Protein AF-A0A258M5S5-F1 (afdb_monomer_lite)

Structure (m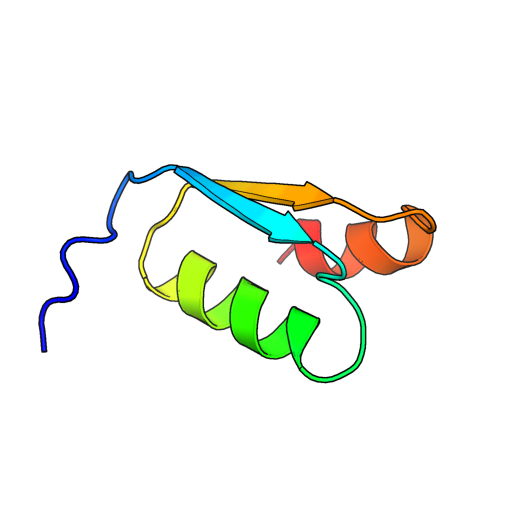mCIF, N/CA/C/O backbone):
data_AF-A0A258M5S5-F1
#
_entry.id   AF-A0A258M5S5-F1
#
loop_
_atom_site.group_PDB
_atom_site.id
_atom_site.type_symbol
_atom_site.label_atom_id
_atom_site.label_alt_id
_atom_site.label_comp_id
_atom_site.label_asym_id
_atom_site.label_entity_id
_atom_site.label_seq_id
_atom_site.pdbx_PDB_ins_code
_atom_site.Cartn_x
_atom_site.Cartn_y
_atom_site.Cartn_z
_atom_site.occupancy
_atom_site.B_iso_or_equiv
_atom_site.auth_seq_id
_atom_site.auth_comp_id
_atom_site.auth_asym_id
_atom_site.auth_atom_id
_atom_site.pdbx_PDB_model_num
ATOM 1 N N . MET A 1 1 ? 1.703 -1.860 21.302 1.00 77.75 1 MET A N 1
ATOM 2 C CA . MET A 1 1 ? 1.586 -0.391 21.205 1.00 77.75 1 MET A CA 1
ATOM 3 C C . MET A 1 1 ? 0.398 -0.104 20.305 1.00 77.75 1 MET A C 1
ATOM 5 O O . MET A 1 1 ? 0.366 -0.676 19.223 1.00 77.75 1 MET A O 1
ATOM 9 N N . ASP A 1 2 ? -0.576 0.688 20.744 1.00 88.56 2 ASP A N 1
ATOM 10 C CA . ASP A 1 2 ? -1.649 1.156 19.857 1.00 88.56 2 ASP A CA 1
ATOM 11 C C . ASP A 1 2 ? -1.129 2.343 19.033 1.00 88.56 2 ASP A C 1
ATOM 13 O O . ASP A 1 2 ? -0.594 3.296 19.599 1.00 88.56 2 ASP A O 1
ATOM 17 N N . LEU A 1 3 ? -1.222 2.249 17.705 1.00 94.25 3 LEU A N 1
ATOM 18 C CA . LEU A 1 3 ? -0.751 3.278 16.772 1.00 94.25 3 LEU A CA 1
ATOM 19 C C . LEU A 1 3 ? -1.868 4.233 16.328 1.00 94.25 3 LEU A C 1
ATOM 21 O O . LEU A 1 3 ? -1.584 5.201 15.628 1.00 94.25 3 LEU A O 1
ATOM 25 N N . MET A 1 4 ? -3.129 3.978 16.706 1.00 95.88 4 MET A N 1
ATOM 26 C CA . MET A 1 4 ? -4.288 4.805 16.331 1.00 95.88 4 MET A CA 1
ATOM 27 C C . MET A 1 4 ? -4.452 4.983 14.803 1.00 95.88 4 MET A C 1
ATOM 29 O O . MET A 1 4 ? -4.887 6.030 14.315 1.00 95.88 4 MET A O 1
ATOM 33 N N . LEU A 1 5 ? -4.078 3.951 14.038 1.00 97.19 5 LEU A N 1
ATOM 34 C CA . LEU A 1 5 ? -4.071 3.945 12.569 1.00 97.19 5 LEU A CA 1
ATOM 35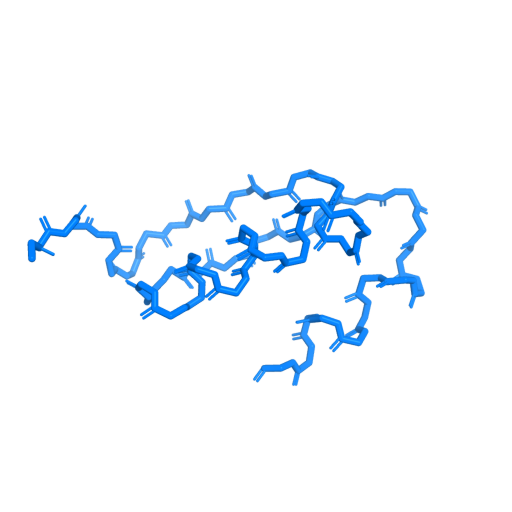 C C . LEU A 1 5 ? -5.300 3.278 11.939 1.00 97.19 5 LEU A C 1
ATOM 37 O O . LEU A 1 5 ? -5.543 3.444 10.742 1.00 97.19 5 LEU A O 1
ATOM 41 N N . LYS A 1 6 ? -6.094 2.557 12.733 1.00 97.75 6 LYS A N 1
ATOM 42 C CA . LYS A 1 6 ? -7.304 1.889 12.257 1.00 97.75 6 LYS A CA 1
ATOM 43 C C . LYS A 1 6 ? -8.254 2.893 11.590 1.00 97.75 6 LYS A C 1
ATOM 45 O O . LYS A 1 6 ? -8.448 3.998 12.094 1.00 97.75 6 LYS A O 1
ATOM 50 N N . ASP A 1 7 ? -8.804 2.511 10.440 1.00 97.69 7 ASP A N 1
ATOM 51 C CA . ASP A 1 7 ? -9.736 3.288 9.611 1.00 97.69 7 ASP A CA 1
ATOM 52 C C . ASP A 1 7 ? -9.173 4.605 9.034 1.00 97.69 7 ASP A C 1
ATOM 54 O O . ASP A 1 7 ? -9.867 5.321 8.304 1.00 97.69 7 ASP A O 1
ATOM 58 N N . ARG A 1 8 ? -7.893 4.924 9.281 1.00 98.25 8 ARG A N 1
ATOM 59 C CA . ARG A 1 8 ? -7.205 6.048 8.633 1.00 98.25 8 ARG A CA 1
ATOM 60 C C . ARG A 1 8 ? -6.905 5.729 7.173 1.00 98.25 8 ARG A C 1
ATOM 62 O O . ARG A 1 8 ? -6.697 4.576 6.806 1.00 98.25 8 ARG A O 1
ATOM 69 N N . VAL A 1 9 ? -6.835 6.769 6.344 1.00 98.25 9 VAL A N 1
ATOM 70 C CA . VAL A 1 9 ? -6.393 6.650 4.950 1.00 98.25 9 VAL A CA 1
ATOM 71 C C . VAL A 1 9 ? -4.890 6.909 4.873 1.00 98.25 9 VAL A C 1
ATOM 73 O O . VAL A 1 9 ? -4.434 7.960 5.321 1.00 98.25 9 VAL A O 1
ATOM 76 N N . ALA A 1 10 ? -4.135 5.981 4.287 1.00 98.25 10 ALA A N 1
ATOM 77 C CA . ALA A 1 10 ? -2.706 6.131 4.025 1.00 98.25 10 ALA A CA 1
ATOM 78 C C . ALA A 1 10 ? -2.433 6.112 2.516 1.00 98.25 10 ALA A C 1
ATOM 80 O O . ALA A 1 10 ? -2.874 5.212 1.800 1.00 98.25 10 ALA A O 1
ATOM 81 N N . VAL A 1 11 ? -1.694 7.111 2.033 1.00 98.31 11 VAL A N 1
ATOM 82 C CA . VAL A 1 11 ? -1.256 7.202 0.636 1.00 98.31 11 VAL A CA 1
ATOM 83 C C . VAL A 1 11 ? 0.206 6.781 0.568 1.00 98.31 11 VAL A C 1
ATOM 85 O O . VAL A 1 11 ? 1.057 7.419 1.183 1.00 98.31 11 VAL A O 1
ATOM 88 N N . ILE A 1 12 ? 0.497 5.708 -0.164 1.00 97.88 12 ILE A N 1
ATOM 89 C CA . ILE A 1 12 ? 1.833 5.107 -0.223 1.00 97.88 12 ILE A CA 1
ATOM 90 C C . ILE A 1 12 ? 2.358 5.197 -1.651 1.00 97.88 12 ILE A C 1
ATOM 92 O O . ILE A 1 12 ? 1.784 4.624 -2.577 1.00 97.88 12 ILE A O 1
ATOM 96 N N . THR A 1 13 ? 3.471 5.908 -1.829 1.00 97.69 13 THR A N 1
ATOM 97 C CA . THR A 1 13 ? 4.182 5.989 -3.107 1.00 97.69 13 THR A CA 1
ATOM 98 C C . THR A 1 13 ? 5.256 4.905 -3.202 1.00 97.69 13 THR A C 1
ATOM 100 O O . THR A 1 13 ? 5.863 4.521 -2.205 1.00 97.69 13 THR A O 1
ATOM 103 N N . GLY A 1 14 ? 5.482 4.374 -4.407 1.00 97.38 14 GLY A N 1
ATOM 104 C CA . GLY A 1 14 ? 6.401 3.246 -4.614 1.00 97.38 14 GLY A CA 1
ATOM 105 C C . GLY A 1 14 ? 6.053 1.982 -3.804 1.00 97.38 14 GLY A C 1
ATOM 106 O O . GLY A 1 14 ? 6.954 1.394 -3.213 1.00 97.38 14 GLY A O 1
ATOM 107 N N . PRO A 1 15 ? 4.786 1.527 -3.774 1.00 98.00 15 PRO A N 1
ATOM 108 C CA . PRO A 1 15 ? 4.288 0.564 -2.785 1.00 98.00 15 PRO A CA 1
ATOM 109 C C . PRO A 1 15 ? 4.678 -0.898 -3.059 1.00 98.00 15 PRO A C 1
ATOM 111 O O . PRO A 1 15 ? 4.429 -1.758 -2.228 1.00 98.00 15 PRO A O 1
ATOM 114 N N . ALA A 1 16 ? 5.274 -1.201 -4.214 1.00 97.19 16 ALA A N 1
ATOM 115 C CA . ALA A 1 16 ? 5.406 -2.577 -4.702 1.00 97.19 16 ALA A CA 1
ATOM 116 C C . ALA A 1 16 ? 6.809 -3.192 -4.584 1.00 97.19 16 ALA A C 1
ATOM 118 O O . ALA A 1 16 ? 6.955 -4.410 -4.557 1.00 97.19 16 ALA A O 1
ATOM 119 N N . LYS A 1 17 ? 7.864 -2.369 -4.576 1.00 93.94 17 LYS A N 1
ATOM 120 C CA . LYS A 1 17 ? 9.261 -2.822 -4.710 1.00 93.94 17 LYS A CA 1
ATOM 121 C C . LYS A 1 17 ? 10.094 -2.340 -3.520 1.00 93.94 17 LYS A C 1
ATOM 123 O O . LYS A 1 17 ? 9.780 -1.321 -2.904 1.00 93.94 17 LYS A O 1
ATOM 128 N N . GLY A 1 18 ? 11.174 -3.058 -3.207 1.00 93.56 18 GLY A N 1
ATOM 129 C CA . GLY A 1 18 ? 12.057 -2.725 -2.084 1.00 93.56 18 GLY A CA 1
ATOM 130 C C . GLY A 1 18 ? 11.296 -2.639 -0.757 1.00 93.56 18 GLY A C 1
ATOM 131 O O . GLY A 1 18 ? 10.507 -3.523 -0.433 1.00 93.56 18 GLY A O 1
ATOM 132 N N . MET A 1 19 ? 11.502 -1.554 -0.004 1.00 96.62 19 MET A N 1
ATOM 133 C CA . MET A 1 19 ? 10.825 -1.333 1.284 1.00 96.62 19 MET A CA 1
ATOM 134 C C . MET A 1 19 ? 9.324 -1.039 1.154 1.00 96.62 19 MET A C 1
ATOM 136 O O . MET A 1 19 ? 8.584 -1.241 2.116 1.00 96.62 19 MET A O 1
ATOM 140 N N . GLY A 1 20 ? 8.859 -0.576 -0.012 1.00 97.25 20 GLY A N 1
ATOM 141 C CA . GLY A 1 20 ? 7.474 -0.140 -0.198 1.00 97.25 20 GLY A CA 1
ATOM 142 C C . GLY A 1 20 ? 6.449 -1.245 0.046 1.00 97.25 20 GLY A C 1
ATOM 143 O O . GLY A 1 20 ? 5.415 -0.989 0.661 1.00 97.25 20 GLY A O 1
ATOM 144 N N . ALA A 1 21 ? 6.770 -2.482 -0.346 1.00 97.38 21 ALA A N 1
ATOM 145 C CA . ALA A 1 21 ? 5.893 -3.632 -0.123 1.00 97.38 21 ALA A CA 1
ATOM 146 C C . ALA A 1 21 ? 5.726 -3.930 1.373 1.00 97.38 21 ALA A C 1
ATOM 148 O O . ALA A 1 21 ? 4.613 -4.126 1.858 1.00 97.38 21 ALA A O 1
ATOM 149 N N . SER A 1 22 ? 6.823 -3.894 2.132 1.00 97.88 22 SER A N 1
ATOM 150 C CA . SER A 1 22 ? 6.786 -4.103 3.582 1.00 97.88 22 SER A CA 1
ATOM 151 C C . SER A 1 22 ? 6.025 -2.992 4.305 1.00 97.88 22 SER A C 1
ATOM 153 O O . SER A 1 22 ? 5.254 -3.277 5.217 1.00 97.88 22 SER A O 1
ATOM 155 N N . ILE A 1 23 ? 6.193 -1.735 3.880 1.00 97.88 23 ILE A N 1
ATOM 156 C CA . ILE A 1 23 ? 5.448 -0.595 4.436 1.00 97.88 23 ILE A CA 1
ATOM 157 C C . ILE A 1 23 ? 3.951 -0.748 4.151 1.00 97.88 23 ILE A C 1
ATOM 159 O O . ILE A 1 23 ? 3.141 -0.617 5.064 1.00 97.88 23 ILE A O 1
ATOM 163 N N . THR A 1 24 ? 3.584 -1.086 2.914 1.00 98.25 24 THR A N 1
ATOM 164 C CA . THR A 1 24 ? 2.187 -1.303 2.511 1.00 98.25 24 THR A CA 1
ATOM 165 C C . THR A 1 24 ? 1.509 -2.343 3.397 1.00 98.25 24 THR A C 1
ATOM 167 O O . THR A 1 24 ? 0.476 -2.057 4.002 1.00 98.25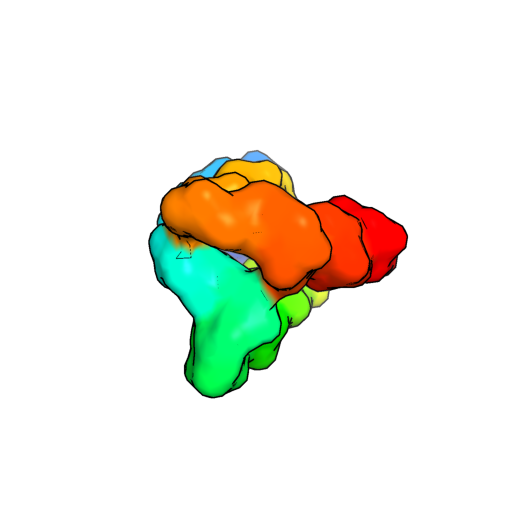 24 THR A O 1
ATOM 170 N N . ARG A 1 25 ? 2.147 -3.505 3.578 1.00 97.69 25 ARG A N 1
ATOM 171 C CA . ARG A 1 25 ? 1.637 -4.580 4.442 1.00 97.69 25 ARG A CA 1
ATOM 172 C C . ARG A 1 25 ? 1.528 -4.163 5.905 1.00 97.69 25 ARG A C 1
ATOM 174 O O . ARG A 1 25 ? 0.555 -4.514 6.563 1.00 97.69 25 ARG A O 1
ATOM 181 N N . ALA A 1 26 ? 2.485 -3.390 6.417 1.00 97.44 26 ALA A N 1
ATOM 182 C CA . ALA A 1 26 ? 2.441 -2.913 7.797 1.00 97.44 26 ALA A CA 1
ATOM 183 C C . ALA A 1 26 ? 1.250 -1.971 8.048 1.00 97.44 26 ALA A C 1
ATOM 185 O O . ALA A 1 26 ? 0.562 -2.107 9.059 1.00 97.44 26 ALA A O 1
ATOM 186 N N . PHE A 1 27 ? 0.964 -1.053 7.120 1.00 97.94 27 PHE A N 1
ATOM 187 C CA . PHE A 1 27 ? -0.196 -0.161 7.226 1.00 97.94 2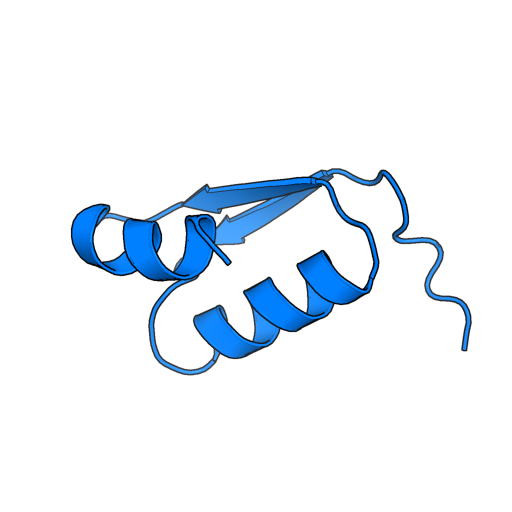7 PHE A CA 1
ATOM 188 C C . PHE A 1 27 ? -1.525 -0.897 6.999 1.00 97.94 27 PHE A C 1
ATOM 190 O O . PHE A 1 27 ? -2.500 -0.604 7.692 1.00 97.94 27 PHE A O 1
ATOM 197 N N . ALA A 1 28 ? -1.565 -1.882 6.094 1.00 97.56 28 ALA A N 1
ATOM 198 C CA . ALA A 1 28 ? -2.724 -2.762 5.930 1.00 97.56 28 ALA A CA 1
ATOM 199 C C . ALA A 1 28 ? -3.023 -3.529 7.229 1.00 97.56 28 ALA A C 1
ATOM 201 O O . ALA A 1 28 ? -4.141 -3.479 7.737 1.00 97.56 28 ALA A O 1
ATOM 202 N N . ALA A 1 29 ? -2.003 -4.155 7.829 1.00 97.06 29 ALA A N 1
ATOM 203 C CA . ALA A 1 29 ? -2.122 -4.875 9.097 1.00 97.06 29 ALA A CA 1
ATOM 204 C C . ALA A 1 29 ? -2.522 -3.962 10.271 1.00 97.06 29 ALA A C 1
ATOM 206 O O . ALA A 1 29 ? -3.180 -4.409 11.209 1.00 97.06 29 ALA A O 1
ATOM 207 N N . ALA A 1 30 ? -2.170 -2.674 10.211 1.00 97.12 30 ALA A N 1
ATOM 208 C CA . ALA A 1 30 ? -2.613 -1.666 11.173 1.00 97.12 30 ALA A CA 1
ATOM 209 C C . ALA A 1 30 ? -4.077 -1.208 10.970 1.00 97.12 30 ALA A C 1
ATOM 211 O O . ALA A 1 30 ? -4.573 -0.389 11.747 1.00 97.12 30 ALA A O 1
ATOM 212 N N . GLY A 1 31 ? -4.780 -1.731 9.958 1.00 97.06 31 GLY A N 1
ATOM 213 C CA . GLY A 1 31 ? -6.187 -1.442 9.679 1.00 97.06 31 GLY A CA 1
ATOM 214 C C . GLY A 1 31 ? -6.421 -0.151 8.895 1.00 97.06 31 GLY A C 1
ATOM 215 O O . GLY A 1 31 ? -7.514 0.412 8.967 1.00 97.06 31 GLY A O 1
ATOM 216 N N . CYS A 1 32 ? -5.411 0.356 8.184 1.00 98.38 32 CYS A N 1
ATOM 217 C CA . CYS A 1 32 ? -5.583 1.515 7.315 1.00 98.38 32 CYS A CA 1
ATOM 218 C C . CYS A 1 32 ? -6.307 1.156 6.011 1.00 98.38 32 CYS A C 1
ATOM 220 O O . CYS A 1 32 ? -6.160 0.069 5.458 1.00 98.38 32 CYS A O 1
ATOM 222 N N . ARG A 1 33 ? -7.000 2.145 5.451 1.00 98.31 33 ARG A N 1
ATOM 223 C CA . ARG A 1 33 ? -7.452 2.158 4.058 1.00 98.31 33 ARG A CA 1
ATOM 224 C C . ARG A 1 33 ? -6.320 2.700 3.192 1.00 98.31 33 ARG A C 1
ATOM 226 O O . ARG A 1 33 ? -5.834 3.802 3.447 1.00 98.31 33 ARG A O 1
ATOM 233 N N . LEU A 1 34 ? -5.890 1.955 2.183 1.00 98.38 34 LEU A N 1
ATOM 234 C CA . LEU A 1 34 ? -4.683 2.298 1.430 1.00 98.38 34 LEU A CA 1
ATOM 235 C C . LEU A 1 34 ? -4.998 2.868 0.046 1.00 98.38 34 LEU A C 1
ATOM 237 O O . LEU A 1 34 ? -5.902 2.400 -0.640 1.00 98.38 34 LEU A O 1
ATOM 241 N N . SER A 1 35 ? -4.212 3.860 -0.368 1.00 98.19 35 SER A N 1
ATOM 242 C CA . SER A 1 35 ? -4.093 4.302 -1.758 1.00 98.19 35 SER A CA 1
ATOM 243 C C . SER A 1 35 ? -2.653 4.086 -2.210 1.00 98.19 35 SER A C 1
ATOM 245 O O . SER A 1 35 ? -1.726 4.706 -1.684 1.00 98.19 35 SER A O 1
ATOM 247 N N . LEU A 1 36 ? -2.461 3.159 -3.145 1.00 98.38 36 LEU A N 1
ATOM 248 C CA . LEU A 1 36 ? -1.154 2.696 -3.599 1.00 98.38 36 LEU A CA 1
ATOM 249 C C . LEU A 1 36 ? -0.810 3.374 -4.929 1.00 98.38 36 LEU A C 1
ATOM 251 O O . LEU A 1 36 ? -1.492 3.161 -5.927 1.00 98.38 36 LEU A O 1
ATOM 255 N N . ILE A 1 37 ? 0.234 4.207 -4.947 1.00 97.88 37 ILE A N 1
ATOM 256 C CA . ILE A 1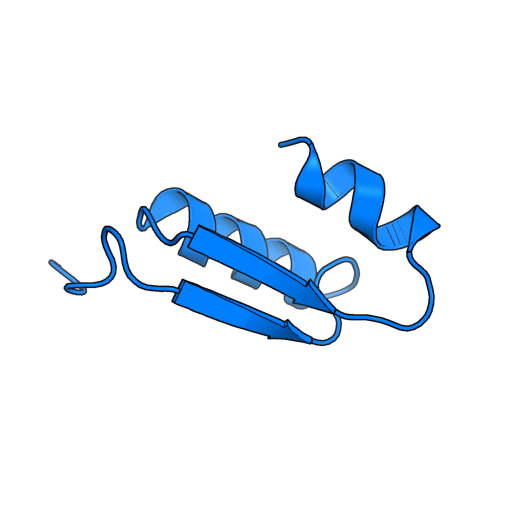 37 ? 0.542 5.084 -6.085 1.00 97.88 37 ILE A CA 1
ATOM 257 C 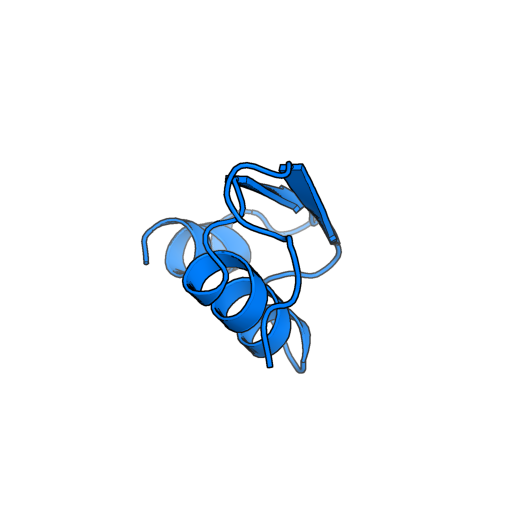C . ILE A 1 37 ? 1.933 4.793 -6.648 1.00 97.88 37 ILE A C 1
ATOM 259 O O . ILE A 1 37 ? 2.956 4.855 -5.963 1.00 97.88 37 ILE A O 1
ATOM 263 N N . GLY A 1 38 ? 1.998 4.554 -7.951 1.00 96.50 38 GLY A N 1
ATOM 264 C CA . GLY A 1 38 ? 3.255 4.435 -8.674 1.00 96.50 38 GLY A CA 1
ATOM 265 C C . GLY A 1 38 ? 3.042 4.436 -10.180 1.00 96.50 38 GLY A C 1
ATOM 266 O O . GLY A 1 38 ? 1.918 4.421 -10.665 1.00 96.50 38 GLY A O 1
ATOM 267 N N . ARG A 1 39 ? 4.153 4.482 -10.918 1.00 97.75 39 ARG A N 1
ATOM 268 C CA . ARG A 1 39 ? 4.144 4.530 -12.390 1.00 97.75 39 ARG A CA 1
ATOM 269 C C . ARG A 1 39 ? 3.777 3.190 -13.029 1.00 97.75 39 ARG A C 1
ATOM 271 O O . ARG A 1 39 ? 3.202 3.162 -14.105 1.00 97.75 39 ARG A O 1
ATOM 278 N N . ASP A 1 40 ? 4.164 2.100 -12.379 1.00 96.62 40 ASP A N 1
ATOM 279 C CA . ASP A 1 40 ? 4.024 0.727 -12.861 1.00 96.62 40 ASP A CA 1
ATOM 280 C C . ASP A 1 40 ? 2.902 0.047 -12.073 1.00 96.62 40 ASP A C 1
ATOM 282 O O . ASP A 1 40 ? 3.144 -0.514 -11.006 1.00 96.62 40 ASP A O 1
ATOM 286 N N . VAL A 1 41 ? 1.665 0.186 -12.559 1.00 96.88 41 VAL A N 1
ATOM 287 C CA . VAL A 1 41 ? 0.464 -0.347 -11.891 1.00 96.88 41 VAL A CA 1
ATOM 288 C C . VAL A 1 41 ? 0.483 -1.874 -11.858 1.00 96.88 41 VAL A C 1
ATOM 290 O O . VAL A 1 41 ? 0.117 -2.452 -10.841 1.00 96.88 41 VAL A O 1
ATOM 293 N N . ALA A 1 42 ? 1.023 -2.523 -12.892 1.00 97.75 42 ALA A N 1
ATOM 294 C CA . ALA A 1 42 ? 1.150 -3.978 -12.950 1.00 97.75 42 ALA A CA 1
ATOM 295 C C . ALA A 1 42 ? 2.023 -4.536 -11.812 1.00 97.75 42 ALA A C 1
ATOM 297 O O . ALA A 1 42 ? 1.763 -5.619 -11.300 1.00 97.75 42 ALA A O 1
ATOM 298 N N . ALA A 1 43 ? 3.038 -3.789 -11.363 1.00 96.81 43 ALA A N 1
ATOM 299 C CA . ALA A 1 43 ? 3.791 -4.170 -10.170 1.00 96.81 43 ALA A CA 1
ATOM 300 C C . ALA A 1 43 ? 3.013 -3.953 -8.857 1.00 96.81 43 ALA A C 1
ATOM 302 O O . ALA A 1 43 ? 3.331 -4.598 -7.862 1.00 96.81 43 ALA A O 1
ATOM 303 N N . ILE A 1 44 ? 2.036 -3.040 -8.827 1.00 98.00 44 ILE A N 1
ATOM 304 C CA . ILE A 1 44 ? 1.235 -2.700 -7.637 1.00 98.00 44 ILE A CA 1
ATOM 305 C C . ILE A 1 44 ? 0.066 -3.665 -7.451 1.00 98.00 44 ILE A C 1
ATOM 307 O O . ILE A 1 44 ? -0.224 -4.032 -6.316 1.00 98.00 44 ILE A O 1
ATOM 311 N N . GLU A 1 45 ? -0.576 -4.087 -8.539 1.00 97.88 45 GLU A N 1
ATOM 312 C CA . GLU A 1 45 ? -1.759 -4.957 -8.529 1.00 97.88 45 GLU A CA 1
ATOM 313 C C . GLU A 1 45 ? -1.620 -6.198 -7.628 1.00 97.88 45 GLU A C 1
ATOM 315 O O . GLU A 1 45 ? -2.528 -6.422 -6.828 1.00 97.88 45 GLU A O 1
ATOM 320 N N . PRO A 1 46 ? -0.501 -6.957 -7.645 1.00 97.69 46 PRO A N 1
ATOM 321 C CA . PRO A 1 46 ? -0.345 -8.107 -6.760 1.00 97.69 46 PRO A CA 1
ATOM 322 C C . PRO A 1 46 ? -0.378 -7.735 -5.277 1.00 97.69 46 PRO A C 1
ATOM 324 O O . PRO A 1 46 ? -0.982 -8.452 -4.494 1.00 97.69 46 PRO A O 1
ATOM 327 N N . VAL A 1 47 ? 0.238 -6.608 -4.898 1.00 97.19 47 VAL A N 1
ATOM 328 C CA . VAL A 1 47 ? 0.268 -6.130 -3.504 1.00 97.19 47 VAL A CA 1
ATOM 329 C C . VAL A 1 47 ? -1.089 -5.559 -3.091 1.00 97.19 47 VAL A C 1
ATOM 331 O O . VAL A 1 47 ? -1.470 -5.659 -1.932 1.00 97.19 47 VAL A O 1
ATOM 334 N N . ALA A 1 48 ? -1.829 -4.958 -4.025 1.00 97.25 48 ALA A N 1
ATOM 335 C CA . ALA A 1 48 ? -3.158 -4.406 -3.769 1.00 97.25 48 ALA A CA 1
ATOM 336 C C . ALA A 1 48 ? -4.244 -5.479 -3.566 1.00 97.25 48 ALA A C 1
ATOM 338 O O . ALA A 1 48 ? -5.307 -5.163 -3.038 1.00 97.25 48 ALA A O 1
ATOM 339 N N . ALA A 1 49 ? -3.998 -6.708 -4.027 1.00 96.94 49 ALA A N 1
ATOM 340 C CA . ALA A 1 49 ? -4.923 -7.834 -3.934 1.00 96.94 49 ALA A CA 1
ATOM 341 C C . ALA A 1 49 ? -4.726 -8.705 -2.675 1.00 96.94 49 ALA A C 1
ATOM 343 O O . ALA A 1 49 ? -5.491 -9.652 -2.485 1.00 96.94 49 ALA A O 1
ATOM 344 N N . GLU A 1 50 ? -3.706 -8.414 -1.859 1.00 92.44 50 GLU A N 1
ATOM 345 C CA . GLU A 1 50 ? -3.443 -9.057 -0.557 1.00 92.44 50 GLU A CA 1
ATOM 346 C C . GLU A 1 50 ? -4.455 -8.616 0.513 1.00 92.44 50 GLU A C 1
ATOM 348 O O . GLU A 1 50 ? -4.907 -9.499 1.278 1.00 92.44 50 GLU A O 1
#

Secondary structure (DSSP, 8-state):
-----TT-EEEEESTTSTHHHHHHHHHHHTT-EEEEE-S-HHHHHHHHT-

Sequence (50 aa):
MDLMLKDRVAVITGPAKGMGASITRAFAAAGCRLSLIGRDVAAIEPVAAE

pLDDT: mean 96.68, std 3.21, range [77.75, 98.38]

Foldseek 3Di:
DQPVLAAAEDEQEPLQDDCNVVVLVVSVVSHHHYDYDYDCVVSVVVSVVD

Radius of gyration: 10.63 Å; chains: 1; bounding box: 22×16×34 Å